Protein AF-A0A165ZGQ9-F1 (afdb_monomer)

Organism: NCBI:txid1314781

InterPro domains:
  IPR034444 NADH-ubiquinone oxidoreductase 17.8kDa subunit [PTHR42100] (17-160)
  IPR060573 NADH-ubiquinone oxidoreductase 17.8kDa, helical domain [PF27975] (82-135)

Mean predicted aligned error: 21.89 Å

Solvent-accessible surface area (backbone atoms only — not comparable to full-atom values): 11695 Å² total; per-residue (Å²): 134,85,82,85,86,80,80,84,88,82,86,85,79,88,88,82,88,78,80,77,77,88,80,79,90,75,88,80,90,74,87,80,86,80,90,74,88,74,83,84,82,87,82,75,98,62,83,82,79,82,72,76,72,71,79,73,80,52,87,81,34,72,66,48,54,51,50,52,52,50,50,55,48,50,51,48,48,66,72,71,54,61,65,73,59,60,69,71,32,64,66,58,45,51,46,46,73,75,70,56,75,57,72,62,59,52,49,53,51,52,51,53,52,51,50,51,52,52,48,53,53,50,54,49,53,55,56,71,72,47,78,78,77,86,79,79,77,82,74,74,79,88,59,87,75,69,69,58,91,84,74,63,63,94,81,72,85,72,84,81,81,80,75,74,86,130

pLDDT: mean 70.26, std 18.14, range [38.09, 98.31]

Structure (mmCIF, N/CA/C/O backbone):
data_AF-A0A165ZGQ9-F1
#
_entry.id   AF-A0A165ZGQ9-F1
#
loop_
_atom_site.group_PDB
_atom_site.id
_atom_site.type_symbol
_atom_site.label_atom_id
_atom_site.label_alt_id
_atom_site.label_comp_id
_atom_site.label_asym_id
_atom_site.label_entity_id
_atom_site.label_seq_id
_atom_site.pdbx_PDB_ins_code
_atom_site.Cartn_x
_atom_site.Cartn_y
_atom_site.Cartn_z
_atom_site.occupancy
_atom_site.B_iso_or_equiv
_atom_site.auth_seq_id
_atom_site.auth_comp_id
_atom_site.auth_asym_id
_atom_site.auth_atom_id
_atom_site.pdbx_PDB_model_num
ATOM 1 N N . MET A 1 1 ? 56.727 -23.236 -51.282 1.00 41.25 1 MET A N 1
ATOM 2 C CA . MET A 1 1 ? 56.489 -24.018 -50.046 1.00 41.25 1 MET A CA 1
ATOM 3 C C . MET A 1 1 ? 55.003 -24.349 -49.975 1.00 41.25 1 MET A C 1
ATOM 5 O O . MET A 1 1 ? 54.210 -23.576 -50.492 1.00 41.25 1 MET A O 1
ATOM 9 N N . SER A 1 2 ? 54.685 -25.547 -49.488 1.00 38.22 2 SER A N 1
ATOM 10 C CA . SER A 1 2 ? 53.570 -26.415 -49.895 1.00 38.22 2 SER A CA 1
ATOM 11 C C . SER A 1 2 ? 52.126 -25.947 -49.671 1.00 38.22 2 SER A C 1
ATOM 13 O O . SER A 1 2 ? 51.816 -25.151 -48.793 1.00 38.22 2 SER A O 1
ATOM 15 N N . LEU A 1 3 ? 51.268 -26.557 -50.493 1.00 39.19 3 LEU A N 1
ATOM 16 C CA . LEU A 1 3 ? 49.810 -26.524 -50.550 1.00 39.19 3 LEU A CA 1
ATOM 17 C C . LEU A 1 3 ? 49.114 -26.982 -49.255 1.00 39.19 3 LEU A C 1
ATOM 19 O O . LEU A 1 3 ? 49.571 -27.893 -48.571 1.00 39.19 3 LEU A O 1
ATOM 23 N N . ALA A 1 4 ? 47.960 -26.354 -49.022 1.00 44.16 4 ALA A N 1
ATOM 24 C CA . ALA A 1 4 ? 46.774 -26.791 -48.286 1.00 44.16 4 ALA A CA 1
ATOM 25 C C . ALA A 1 4 ? 46.771 -28.227 -47.716 1.00 44.16 4 ALA A C 1
ATOM 27 O O . ALA A 1 4 ? 46.760 -29.206 -48.462 1.00 44.16 4 ALA A O 1
ATOM 28 N N . VAL A 1 5 ? 46.606 -28.336 -46.391 1.00 48.28 5 VAL A N 1
ATOM 29 C CA . VAL A 1 5 ? 46.135 -29.564 -45.737 1.00 48.28 5 VAL A CA 1
ATOM 30 C C . VAL A 1 5 ? 44.639 -29.451 -45.439 1.00 48.28 5 VAL A C 1
ATOM 32 O O . VAL A 1 5 ? 44.168 -28.701 -44.590 1.00 48.28 5 VAL A O 1
ATOM 35 N N . LEU A 1 6 ? 43.944 -30.231 -46.252 1.00 40.84 6 LEU A N 1
ATOM 36 C CA . LEU A 1 6 ? 42.583 -30.736 -46.259 1.00 40.84 6 LEU A CA 1
ATOM 37 C C . LEU A 1 6 ? 41.953 -31.050 -44.878 1.00 40.84 6 LEU A C 1
ATOM 39 O O . LEU A 1 6 ? 42.498 -31.791 -44.070 1.00 40.84 6 LEU A O 1
ATOM 43 N N . ALA A 1 7 ? 40.722 -30.557 -44.736 1.00 38.09 7 ALA A N 1
ATOM 44 C CA . ALA A 1 7 ? 39.500 -31.265 -44.339 1.00 38.09 7 ALA A CA 1
ATOM 45 C C . ALA A 1 7 ? 39.329 -31.949 -42.966 1.00 38.09 7 ALA A C 1
ATOM 47 O O . ALA A 1 7 ? 39.957 -32.934 -42.601 1.00 38.09 7 ALA A O 1
ATOM 48 N N . ALA A 1 8 ? 38.226 -31.509 -42.353 1.00 39.00 8 ALA A N 1
ATOM 49 C CA . ALA A 1 8 ? 37.066 -32.314 -41.974 1.00 39.00 8 ALA A CA 1
ATOM 50 C C . ALA A 1 8 ? 37.278 -33.500 -41.023 1.00 39.00 8 ALA A C 1
ATOM 52 O O . ALA A 1 8 ? 37.602 -34.616 -41.420 1.00 39.00 8 ALA A O 1
ATOM 53 N N . ARG A 1 9 ? 36.819 -33.305 -39.784 1.00 43.62 9 ARG A N 1
ATOM 54 C CA . ARG A 1 9 ? 36.250 -34.387 -38.977 1.00 43.62 9 ARG A CA 1
ATOM 55 C C . ARG A 1 9 ? 34.731 -34.243 -38.925 1.00 43.62 9 ARG A C 1
ATOM 57 O O . ARG A 1 9 ? 34.184 -33.419 -38.200 1.00 43.62 9 ARG A O 1
ATOM 64 N N . ARG A 1 10 ? 34.067 -35.054 -39.749 1.00 44.66 10 ARG A N 1
ATOM 65 C CA . ARG A 1 10 ? 32.652 -35.420 -39.632 1.00 44.66 10 ARG A CA 1
ATOM 66 C C . ARG A 1 10 ? 32.487 -36.448 -38.506 1.00 44.66 10 ARG A C 1
ATOM 68 O O . ARG A 1 10 ? 33.283 -37.375 -38.424 1.00 44.66 10 ARG A O 1
ATOM 75 N N . GLY A 1 11 ? 31.377 -36.344 -37.776 1.00 39.62 11 GLY A N 1
ATOM 76 C CA . GLY A 1 11 ? 30.626 -37.508 -37.297 1.00 39.62 11 GLY A CA 1
ATOM 77 C C . GLY A 1 11 ? 30.791 -37.890 -35.826 1.00 39.62 11 GLY A C 1
ATOM 78 O O . GLY A 1 11 ? 31.795 -38.472 -35.445 1.00 39.62 11 GLY A O 1
ATOM 79 N N . ALA A 1 12 ? 29.733 -37.657 -35.046 1.00 44.03 12 ALA A N 1
ATOM 80 C CA . ALA A 1 12 ? 29.033 -38.707 -34.299 1.00 44.03 12 ALA A CA 1
ATOM 81 C C . ALA A 1 12 ? 27.724 -38.121 -33.747 1.00 44.03 12 ALA A C 1
ATOM 83 O O . ALA A 1 12 ? 27.680 -37.503 -32.687 1.00 44.03 12 ALA A O 1
ATOM 84 N N . ALA A 1 13 ? 26.656 -38.276 -34.524 1.00 47.03 13 ALA A N 1
ATOM 85 C CA . ALA A 1 13 ? 25.301 -38.167 -34.019 1.00 47.03 13 ALA A CA 1
ATOM 86 C C . ALA A 1 13 ? 24.933 -39.465 -33.279 1.00 47.03 13 ALA A C 1
ATOM 88 O O . ALA A 1 13 ? 25.445 -40.530 -33.612 1.00 47.03 13 ALA A O 1
ATOM 89 N N . LEU A 1 14 ? 23.954 -39.334 -32.380 1.00 52.38 14 LEU A N 1
ATOM 90 C CA . LEU A 1 14 ? 23.063 -40.385 -31.878 1.00 52.38 14 LEU A CA 1
ATOM 91 C C . LEU A 1 14 ? 23.672 -41.392 -30.892 1.00 52.38 14 LEU A C 1
ATOM 93 O O . LEU A 1 14 ? 24.310 -42.364 -31.270 1.00 52.38 14 LEU A O 1
ATOM 97 N N . ALA A 1 15 ? 23.315 -41.231 -29.616 1.00 47.84 15 ALA A N 1
ATOM 98 C CA . ALA A 1 15 ? 22.306 -42.073 -28.958 1.00 47.84 15 ALA A CA 1
ATOM 99 C C . ALA A 1 15 ? 22.564 -42.139 -27.445 1.00 47.84 15 ALA A C 1
ATOM 101 O O . ALA A 1 15 ? 23.589 -42.646 -27.012 1.00 47.84 15 ALA A O 1
ATOM 102 N N . LEU A 1 16 ? 21.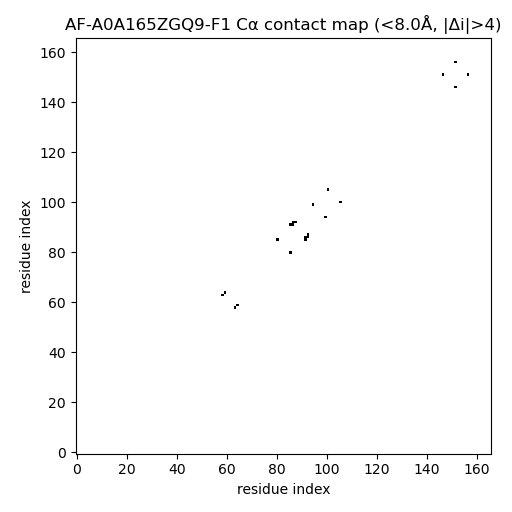601 -41.676 -26.641 1.00 50.53 16 LEU A N 1
ATOM 103 C CA . LEU A 1 16 ? 20.894 -42.527 -25.674 1.00 50.53 16 LEU A CA 1
ATOM 104 C C . LEU A 1 16 ? 19.783 -41.710 -24.997 1.00 50.53 16 LEU A C 1
ATOM 106 O O . LEU A 1 16 ? 19.949 -41.123 -23.931 1.00 50.53 16 LEU A O 1
ATOM 110 N N . SER A 1 17 ? 18.600 -41.711 -25.611 1.00 47.81 17 SER A N 1
ATOM 111 C CA . SER A 1 17 ? 17.363 -41.430 -24.892 1.00 47.81 17 SER A CA 1
ATOM 112 C C . SER A 1 17 ? 17.053 -42.631 -23.995 1.00 47.81 17 SER A C 1
ATOM 114 O O . SER A 1 17 ? 16.416 -43.593 -24.429 1.00 47.81 17 SER A O 1
ATOM 116 N N . ARG A 1 18 ? 17.489 -42.609 -22.733 1.00 48.91 18 ARG A N 1
ATOM 117 C CA . ARG A 1 18 ? 16.887 -43.487 -21.722 1.00 48.91 18 ARG A CA 1
ATOM 118 C C . ARG A 1 18 ? 15.632 -42.811 -21.193 1.00 48.91 18 ARG A C 1
ATOM 120 O O . ARG A 1 18 ? 15.662 -42.016 -20.262 1.00 48.91 18 ARG A O 1
ATOM 127 N N . ARG A 1 19 ? 14.520 -43.143 -21.842 1.00 47.72 19 ARG A N 1
ATOM 128 C CA . ARG A 1 19 ? 13.164 -42.930 -21.344 1.00 47.72 19 ARG A CA 1
ATOM 129 C C . ARG A 1 19 ? 12.999 -43.813 -20.103 1.00 47.72 19 ARG A C 1
ATOM 131 O O . ARG A 1 19 ? 12.779 -45.013 -20.230 1.00 47.72 19 ARG A O 1
ATOM 138 N N . ALA A 1 20 ? 13.191 -43.240 -18.918 1.00 47.31 20 ALA A N 1
ATOM 139 C CA . ALA A 1 20 ? 12.817 -43.901 -17.676 1.00 47.31 20 ALA A CA 1
ATOM 140 C C . ALA A 1 20 ? 11.288 -43.996 -17.628 1.00 47.31 20 ALA A C 1
ATOM 142 O O . ALA A 1 20 ? 10.574 -43.020 -17.868 1.00 47.31 20 ALA A O 1
ATOM 143 N N . ALA A 1 21 ? 10.823 -45.221 -17.418 1.00 50.41 21 ALA A N 1
ATOM 144 C CA . ALA A 1 21 ? 9.432 -45.616 -17.384 1.00 50.41 21 ALA A CA 1
ATOM 145 C C . ALA A 1 21 ? 8.649 -44.843 -16.312 1.00 50.41 21 ALA A C 1
ATOM 147 O O . ALA A 1 21 ? 9.180 -44.484 -15.263 1.00 50.41 21 ALA A O 1
ATOM 148 N N . GLY A 1 22 ? 7.376 -44.587 -16.609 1.00 52.28 22 GLY A N 1
ATOM 149 C CA . GLY A 1 22 ? 6.450 -43.916 -15.713 1.00 52.28 22 GLY A CA 1
ATOM 150 C C . GLY A 1 22 ? 6.305 -44.620 -14.366 1.00 52.28 22 GLY A C 1
ATOM 151 O O . GLY A 1 22 ? 6.107 -45.829 -14.295 1.00 52.28 22 GLY A O 1
ATOM 152 N N . ALA A 1 23 ? 6.312 -43.813 -13.312 1.00 51.22 23 ALA A N 1
ATOM 153 C CA . ALA A 1 23 ? 5.726 -44.148 -12.029 1.00 51.22 23 ALA A CA 1
ATOM 154 C C . ALA A 1 23 ? 4.633 -43.106 -11.761 1.00 51.22 23 ALA A C 1
ATOM 156 O O . ALA A 1 23 ? 4.915 -41.974 -11.376 1.00 51.22 23 ALA A O 1
ATOM 157 N N . SER A 1 24 ? 3.381 -43.471 -12.038 1.00 55.88 24 SER A N 1
ATOM 158 C CA . SER A 1 24 ? 2.231 -42.762 -11.472 1.00 55.88 24 SER A CA 1
ATOM 159 C C . SER A 1 24 ? 2.052 -43.255 -10.038 1.00 55.88 24 SER A C 1
ATOM 161 O O . SER A 1 24 ? 1.813 -44.451 -9.871 1.00 55.88 24 SER A O 1
ATOM 163 N N . PRO A 1 25 ? 2.128 -42.409 -8.998 1.00 58.75 25 PRO A N 1
ATOM 164 C CA . PRO A 1 25 ? 1.617 -42.800 -7.697 1.00 58.75 25 PRO A CA 1
ATOM 165 C C . PRO A 1 25 ? 0.087 -42.730 -7.742 1.00 58.75 25 PRO A C 1
ATOM 167 O O . PRO A 1 25 ? -0.527 -41.675 -7.585 1.00 58.75 25 PRO A O 1
ATOM 170 N N . SER A 1 26 ? -0.529 -43.878 -8.004 1.00 56.53 26 SER A N 1
ATOM 171 C CA . SER A 1 26 ? -1.927 -44.134 -7.686 1.00 56.53 26 SER A CA 1
ATOM 172 C C . SER A 1 26 ? -2.090 -44.375 -6.180 1.00 56.53 26 SER A C 1
ATOM 174 O O . SER A 1 26 ? -1.310 -45.121 -5.597 1.00 56.53 26 SER A O 1
ATOM 176 N N . LEU A 1 27 ? -3.189 -43.842 -5.635 1.00 54.28 27 LEU A N 1
ATOM 177 C CA . LEU A 1 27 ? -3.881 -44.217 -4.391 1.00 54.28 27 LEU A CA 1
ATOM 178 C C . LEU A 1 27 ? -3.337 -43.726 -3.039 1.00 54.28 27 LEU A C 1
ATOM 180 O O . LEU A 1 27 ? -2.326 -44.173 -2.515 1.00 54.28 27 LEU A O 1
ATOM 184 N N . GLY A 1 28 ? -4.176 -42.898 -2.412 1.00 44.38 28 GLY A N 1
ATOM 185 C CA . GLY A 1 28 ? -4.142 -42.564 -0.993 1.00 44.38 28 GLY A CA 1
ATOM 186 C C . GLY A 1 28 ? -5.399 -41.816 -0.542 1.00 44.38 28 GLY A C 1
ATOM 187 O O . GLY A 1 28 ? -5.295 -40.831 0.174 1.00 44.38 28 GLY A O 1
ATOM 188 N N . ARG A 1 29 ? -6.592 -42.235 -0.993 1.00 55.53 29 ARG A N 1
ATOM 189 C CA . ARG A 1 29 ? -7.874 -41.735 -0.469 1.00 55.53 29 ARG A CA 1
ATOM 190 C C . ARG A 1 29 ? -8.081 -42.376 0.906 1.00 55.53 29 ARG A C 1
ATOM 192 O O . ARG A 1 29 ? -8.580 -43.493 0.996 1.00 55.53 29 ARG A O 1
ATOM 199 N N . ARG A 1 30 ? -7.627 -41.713 1.969 1.00 49.50 30 ARG A N 1
ATOM 200 C CA . ARG A 1 30 ? -8.041 -42.028 3.340 1.00 49.50 30 ARG A CA 1
ATOM 201 C C . ARG A 1 30 ? -9.081 -40.996 3.742 1.00 49.50 30 ARG A C 1
ATOM 203 O O . ARG A 1 30 ? -8.747 -39.854 4.029 1.00 49.50 30 ARG A O 1
ATOM 210 N N . PHE A 1 31 ? -10.339 -41.412 3.679 1.00 51.59 31 PHE A N 1
ATOM 211 C CA . PHE A 1 31 ? -11.417 -40.750 4.391 1.00 51.59 31 PHE A CA 1
ATOM 212 C C . PHE A 1 31 ? -11.203 -41.012 5.882 1.00 51.59 31 PHE A C 1
ATOM 214 O O . PHE A 1 31 ? -11.188 -42.167 6.304 1.00 51.59 31 PHE A O 1
ATOM 221 N N . ALA A 1 32 ? -11.013 -39.951 6.654 1.00 43.78 32 ALA A N 1
ATOM 222 C CA . ALA A 1 32 ? -11.336 -39.937 8.069 1.00 43.78 32 ALA A CA 1
ATOM 223 C C . ALA A 1 32 ? -12.394 -38.842 8.217 1.00 43.78 32 ALA A C 1
ATOM 225 O O . ALA A 1 32 ? -12.098 -37.660 8.054 1.00 43.78 32 ALA A O 1
ATOM 226 N N . HIS A 1 33 ? -13.644 -39.273 8.365 1.00 49.22 33 HIS A N 1
ATOM 227 C CA . HIS A 1 33 ? -14.732 -38.430 8.832 1.00 49.22 33 HIS A CA 1
ATOM 228 C C . HIS A 1 33 ? -14.583 -38.338 10.350 1.00 49.22 33 HIS A C 1
ATOM 230 O O 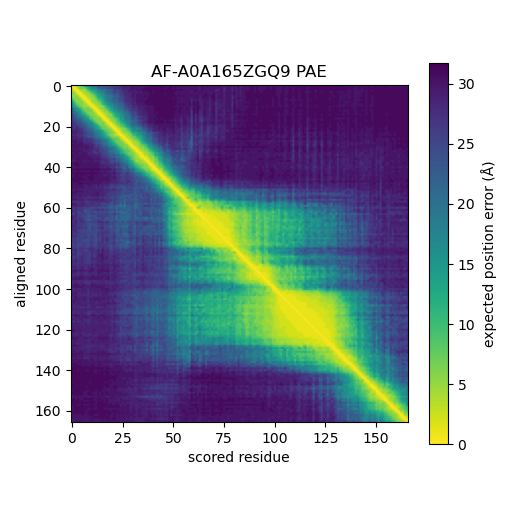. HIS A 1 33 ? -14.549 -39.381 10.996 1.00 49.22 33 HIS A O 1
ATOM 236 N N . ASP A 1 34 ? -14.482 -37.125 10.888 1.00 46.06 34 ASP A N 1
ATOM 237 C CA . ASP A 1 34 ? -14.785 -36.863 12.294 1.00 46.06 34 ASP A CA 1
ATOM 238 C C . ASP A 1 34 ? -16.093 -36.071 12.320 1.00 46.06 34 ASP A C 1
ATOM 240 O O . ASP A 1 34 ? -16.186 -34.946 11.819 1.00 46.06 34 ASP A O 1
ATOM 244 N N . GLU A 1 35 ? -17.131 -36.743 12.811 1.00 49.25 35 GLU A N 1
ATOM 245 C CA . GLU A 1 35 ? -18.446 -36.202 13.121 1.00 49.25 35 GLU A CA 1
ATOM 246 C C . GLU A 1 35 ? -18.330 -35.276 14.332 1.00 49.25 35 GLU A C 1
ATOM 248 O O . GLU A 1 35 ? -18.206 -35.723 15.469 1.00 49.25 35 GLU A O 1
ATOM 253 N N . HIS A 1 36 ? -18.447 -33.972 14.098 1.00 45.69 36 HIS A N 1
ATOM 254 C CA . HIS A 1 36 ? -18.841 -33.035 15.141 1.00 45.69 36 HIS A CA 1
ATOM 255 C C . HIS A 1 36 ? -20.082 -32.277 14.680 1.00 45.69 36 HIS A C 1
ATOM 257 O O . HIS A 1 36 ? -20.018 -31.282 13.960 1.00 45.69 36 HIS A O 1
ATOM 263 N N . HIS A 1 37 ? -21.226 -32.820 15.096 1.00 42.41 37 HIS A N 1
ATOM 264 C CA . HIS A 1 37 ? -22.515 -32.151 15.109 1.00 42.41 37 HIS A CA 1
ATOM 265 C C . HIS A 1 37 ? -22.411 -30.896 15.983 1.00 42.41 37 HIS A C 1
ATOM 267 O O . HIS A 1 37 ? -22.233 -30.995 17.196 1.00 42.41 37 HIS A O 1
ATOM 273 N N . HIS A 1 38 ? -22.518 -29.721 15.368 1.00 54.28 38 HIS A N 1
ATOM 274 C CA . HIS A 1 38 ? -22.931 -28.520 16.077 1.00 54.28 38 HIS A CA 1
ATOM 275 C C . HIS A 1 38 ? -24.407 -28.300 15.779 1.00 54.28 38 HIS A C 1
ATOM 277 O O . HIS A 1 38 ? -24.807 -28.206 14.621 1.00 54.28 38 HIS A O 1
ATOM 283 N N . ASP A 1 39 ? -25.182 -28.294 16.857 1.00 48.88 39 ASP A N 1
ATOM 284 C CA . ASP A 1 39 ? -26.620 -28.096 16.889 1.00 48.88 39 ASP A CA 1
ATOM 285 C C . ASP A 1 39 ? -27.058 -26.841 16.116 1.00 48.88 39 ASP A C 1
ATOM 287 O O . ASP A 1 39 ? -26.530 -25.740 16.292 1.00 48.88 39 ASP A O 1
ATOM 291 N N . ASP A 1 40 ? -28.060 -27.046 15.264 1.00 45.56 40 ASP A N 1
ATOM 292 C CA . ASP A 1 40 ? -28.762 -26.047 14.467 1.00 45.56 40 ASP A CA 1
ATOM 293 C C . ASP A 1 40 ? -29.465 -24.997 15.348 1.00 45.56 40 ASP A C 1
ATOM 295 O O . ASP A 1 40 ? -30.500 -25.257 15.967 1.00 45.56 40 ASP A O 1
ATOM 299 N N . HIS A 1 41 ? -28.986 -23.753 15.311 1.00 55.62 41 HIS A N 1
ATOM 300 C CA . HIS A 1 41 ? -29.808 -22.583 15.628 1.00 55.62 41 HIS A CA 1
ATOM 301 C C . HIS A 1 41 ? -30.402 -22.015 14.333 1.00 55.62 41 HIS A C 1
ATOM 303 O O . HIS A 1 41 ? -29.879 -21.079 13.728 1.00 55.62 41 HIS A O 1
ATOM 309 N N . GLY A 1 42 ? -31.510 -22.620 13.899 1.00 44.56 42 GLY A N 1
ATOM 310 C CA . GLY A 1 42 ? -32.258 -22.229 12.709 1.00 44.56 42 GLY A CA 1
ATOM 311 C C . GLY A 1 42 ? -33.035 -20.920 12.881 1.00 44.56 42 GLY A C 1
ATOM 312 O O . GLY A 1 42 ? -34.147 -20.910 13.408 1.00 44.56 42 GLY A O 1
ATOM 313 N N . HIS A 1 43 ? -32.497 -19.828 12.338 1.00 47.09 43 HIS A N 1
ATOM 314 C CA . HIS A 1 43 ? -33.260 -18.627 11.997 1.00 47.09 43 HIS A CA 1
ATOM 315 C C . HIS A 1 43 ? -32.925 -18.179 10.572 1.00 47.09 43 HIS A C 1
ATOM 317 O O . HIS A 1 43 ? -31.897 -17.555 10.329 1.00 47.09 43 HIS A O 1
ATOM 323 N N . GLY A 1 44 ? -33.829 -18.475 9.635 1.00 40.84 44 GLY A N 1
ATOM 324 C CA . GLY A 1 44 ? -33.796 -17.927 8.281 1.00 40.84 44 GLY A CA 1
ATOM 325 C C . GLY A 1 44 ? -34.278 -18.919 7.231 1.00 40.84 44 GLY A C 1
ATOM 326 O O . GLY A 1 44 ? -33.481 -19.647 6.653 1.00 40.84 44 GLY A O 1
ATOM 327 N N . HIS A 1 45 ? -35.583 -18.920 6.945 1.00 47.19 45 HIS A N 1
ATOM 328 C CA . HIS A 1 45 ? -36.123 -19.526 5.729 1.00 47.19 45 HIS A CA 1
ATOM 329 C C . HIS A 1 45 ? -35.669 -18.709 4.506 1.00 47.19 45 HIS A C 1
ATO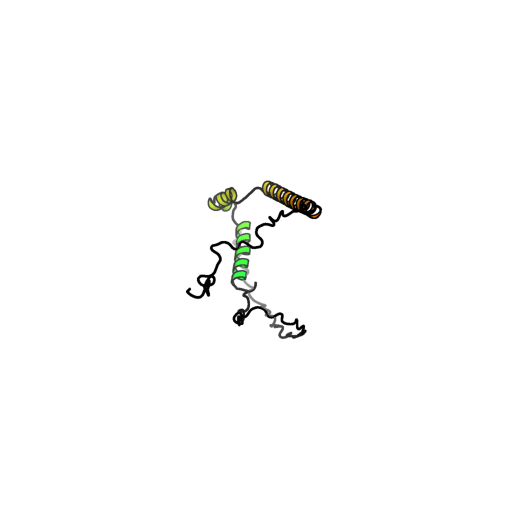M 331 O O . HIS A 1 45 ? -36.373 -17.812 4.048 1.00 47.19 45 HIS A O 1
ATOM 337 N N . GLY A 1 46 ? -34.476 -19.011 4.001 1.00 53.97 46 GLY A N 1
ATOM 338 C CA . GLY A 1 46 ? -34.059 -18.738 2.627 1.00 53.97 46 GLY A CA 1
ATOM 339 C C . GLY A 1 46 ? -34.054 -20.047 1.830 1.00 53.97 46 GLY A C 1
ATOM 340 O O . GLY A 1 46 ? -33.937 -21.115 2.435 1.00 53.97 46 GLY A O 1
ATOM 341 N N . PRO A 1 47 ? -34.224 -20.014 0.497 1.00 51.00 47 PRO A N 1
ATOM 342 C CA . PRO A 1 47 ? -34.129 -21.216 -0.322 1.00 51.00 47 PRO A CA 1
ATOM 343 C C . PRO A 1 47 ? -32.774 -21.889 -0.081 1.00 51.00 47 PRO A C 1
ATOM 345 O O . PRO A 1 47 ? -31.735 -21.236 -0.120 1.00 51.00 47 PRO A O 1
ATOM 348 N N . VAL A 1 48 ? -32.816 -23.189 0.215 1.00 55.50 48 VAL A N 1
ATOM 349 C CA . VAL A 1 48 ? -31.647 -24.051 0.405 1.00 55.50 48 VAL A CA 1
ATOM 350 C C . VAL A 1 48 ? -30.770 -23.935 -0.838 1.00 55.50 48 VAL A C 1
ATOM 352 O O . VAL A 1 48 ? -31.152 -24.378 -1.920 1.00 55.50 48 VAL A O 1
ATOM 355 N N . ASP A 1 49 ? -29.622 -23.286 -0.685 1.00 56.38 49 ASP A N 1
ATOM 356 C CA . ASP A 1 49 ? -28.698 -23.002 -1.771 1.00 56.38 49 ASP A CA 1
ATOM 357 C C . ASP A 1 49 ? -27.974 -24.306 -2.151 1.00 56.38 49 ASP A C 1
ATOM 359 O O . ASP A 1 49 ? -26.965 -24.687 -1.560 1.00 56.38 49 ASP A O 1
ATOM 363 N N . THR A 1 50 ? -28.511 -25.047 -3.124 1.00 62.09 50 THR A N 1
ATOM 364 C CA . THR A 1 50 ? -27.909 -26.271 -3.691 1.00 62.09 50 THR A CA 1
ATOM 365 C C . THR A 1 50 ? -26.741 -25.951 -4.631 1.00 62.09 50 THR A C 1
ATOM 367 O O . THR A 1 50 ? -26.575 -26.583 -5.678 1.00 62.09 50 THR A O 1
ATOM 370 N N . ASN A 1 51 ? -25.943 -24.938 -4.298 1.00 65.31 51 ASN A N 1
ATOM 371 C CA . ASN A 1 51 ? -24.789 -24.528 -5.081 1.00 65.31 51 ASN A CA 1
ATOM 372 C C . ASN A 1 51 ? -23.650 -25.523 -4.847 1.00 65.31 51 ASN A C 1
ATOM 374 O O . ASN A 1 51 ? -22.784 -25.343 -3.994 1.00 65.31 51 ASN A O 1
ATOM 378 N N . VAL A 1 52 ? -23.645 -26.599 -5.638 1.00 67.38 52 VAL A N 1
ATOM 379 C CA . VAL A 1 52 ? -22.433 -27.383 -5.880 1.00 67.38 52 VAL A CA 1
ATOM 380 C C . VAL A 1 52 ? -21.443 -26.438 -6.553 1.00 67.38 52 VAL A C 1
ATOM 382 O O . VAL A 1 52 ? -21.547 -26.172 -7.751 1.00 67.38 52 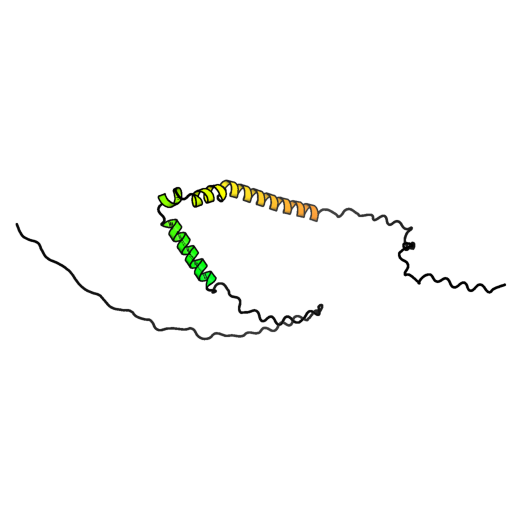VAL A O 1
ATOM 385 N N . TYR A 1 53 ? -20.514 -25.885 -5.773 1.00 67.44 53 TYR A N 1
ATOM 386 C CA . TYR A 1 53 ? -19.473 -25.027 -6.318 1.00 67.44 53 TYR A CA 1
ATOM 387 C C . TYR A 1 53 ? -18.698 -25.817 -7.379 1.00 67.44 53 TYR A C 1
ATOM 389 O O . TYR A 1 53 ? -18.229 -26.928 -7.095 1.00 67.44 53 TYR A O 1
ATOM 397 N N . PRO A 1 54 ? -18.568 -25.295 -8.614 1.00 71.75 54 PRO A N 1
ATOM 398 C CA . PRO A 1 54 ? -17.677 -25.906 -9.585 1.00 71.75 54 PRO A CA 1
ATOM 399 C C . PRO A 1 54 ? -16.282 -25.985 -8.954 1.00 71.75 54 PRO A C 1
ATOM 401 O O . PRO A 1 54 ? -15.914 -25.065 -8.219 1.00 71.75 54 PRO A O 1
ATOM 404 N N . PRO A 1 55 ? -15.512 -27.064 -9.199 1.00 73.31 55 PRO A N 1
ATOM 405 C CA . PRO A 1 55 ? -14.204 -27.237 -8.583 1.00 73.31 55 PRO A CA 1
ATOM 406 C C . PRO A 1 55 ? -13.397 -25.975 -8.845 1.00 73.31 55 PRO A C 1
ATOM 408 O O . PRO A 1 55 ? -13.170 -25.617 -10.005 1.00 73.31 55 PRO A O 1
ATOM 411 N N . GLU A 1 56 ? -13.053 -25.268 -7.770 1.00 72.38 56 GLU A N 1
ATOM 412 C CA . GLU A 1 56 ? -12.436 -23.960 -7.892 1.00 72.38 56 GLU A CA 1
ATOM 413 C C . GLU A 1 56 ? -11.216 -24.083 -8.798 1.00 72.38 56 GLU A C 1
ATOM 415 O O . GLU A 1 56 ? -10.362 -24.962 -8.625 1.00 72.38 56 GLU A O 1
ATOM 420 N N . GLN A 1 57 ? -11.159 -23.229 -9.819 1.00 68.69 57 GLN A N 1
ATOM 421 C CA . GLN A 1 57 ? -10.007 -23.127 -10.701 1.00 68.69 57 GLN A CA 1
ATOM 422 C C . GLN A 1 57 ? -8.858 -22.527 -9.886 1.00 68.69 57 GLN A C 1
ATOM 424 O O . GLN A 1 57 ? -8.591 -21.331 -9.939 1.00 68.69 57 GLN A O 1
ATOM 429 N N . GLY A 1 58 ? -8.209 -23.361 -9.075 1.00 76.44 58 GLY A N 1
ATOM 430 C CA . GLY A 1 58 ? -7.109 -22.950 -8.220 1.00 76.44 58 GLY A CA 1
ATOM 431 C C . GLY A 1 58 ? -5.877 -22.546 -9.031 1.00 76.44 58 GLY A C 1
ATOM 432 O O . GLY A 1 58 ? -5.884 -22.451 -10.259 1.00 76.44 58 GLY A O 1
ATOM 433 N N . PHE A 1 59 ? -4.745 -22.404 -8.349 1.00 77.44 59 PHE A N 1
ATOM 434 C CA . PHE A 1 59 ? -3.465 -21.976 -8.932 1.00 77.44 59 PHE A CA 1
ATOM 435 C C . PHE A 1 59 ? -2.893 -22.879 -10.049 1.00 77.44 59 PHE A C 1
ATOM 437 O O . PHE A 1 59 ? -1.839 -22.587 -10.608 1.00 77.44 59 PHE A O 1
ATOM 444 N N . ARG A 1 60 ? -3.578 -23.975 -10.402 1.00 79.75 60 ARG A N 1
ATOM 445 C CA . ARG A 1 60 ? -3.259 -24.857 -11.538 1.00 79.75 60 ARG A CA 1
ATOM 446 C C . ARG A 1 60 ? -4.043 -24.545 -12.815 1.00 79.75 60 ARG A C 1
ATOM 448 O O . ARG A 1 60 ? -3.857 -25.235 -13.817 1.00 79.75 60 ARG A O 1
ATOM 455 N N . ALA A 1 61 ? -4.906 -23.533 -12.806 1.00 84.50 61 ALA A N 1
ATOM 456 C CA . ALA A 1 61 ? -5.610 -23.103 -14.004 1.00 84.50 61 ALA A CA 1
ATOM 457 C C . ALA A 1 61 ? -4.623 -22.628 -15.099 1.00 84.50 61 ALA A C 1
ATOM 459 O O . ALA A 1 61 ? -3.571 -22.060 -14.781 1.00 84.50 61 ALA A O 1
ATOM 460 N N . PRO A 1 62 ? -4.947 -22.797 -16.397 1.00 84.38 62 PRO A N 1
ATOM 461 C CA . PRO A 1 62 ? -4.080 -22.372 -17.501 1.00 84.38 62 PRO A CA 1
ATOM 462 C C . PRO A 1 62 ? -3.713 -20.883 -17.468 1.00 84.38 62 PRO A C 1
ATOM 464 O O . PRO A 1 62 ? -2.639 -20.511 -17.942 1.00 84.38 62 PRO A O 1
ATOM 467 N N . ILE A 1 63 ? -4.569 -20.043 -16.873 1.00 90.19 63 ILE A N 1
ATOM 468 C CA . ILE A 1 63 ? -4.304 -18.613 -16.696 1.00 90.19 63 ILE A CA 1
ATOM 469 C C . ILE A 1 63 ? -3.050 -18.372 -15.849 1.00 90.19 63 ILE A C 1
ATOM 471 O O . ILE A 1 63 ? -2.194 -17.588 -16.247 1.00 90.19 63 ILE A O 1
ATOM 475 N N . TRP A 1 64 ? -2.860 -19.120 -14.759 1.00 90.50 64 TRP A N 1
ATOM 476 C CA . TRP A 1 64 ? -1.692 -18.978 -13.887 1.00 90.50 64 TRP A CA 1
ATOM 477 C C . TRP A 1 64 ? -0.411 -19.477 -14.547 1.00 90.50 64 TRP A C 1
ATOM 479 O O . TRP A 1 64 ? 0.645 -18.873 -14.370 1.00 90.50 64 TRP A O 1
ATOM 489 N N . ARG A 1 65 ? -0.501 -20.517 -15.387 1.00 89.81 65 ARG A N 1
ATOM 490 C CA . ARG A 1 65 ? 0.631 -20.958 -16.215 1.00 89.81 65 ARG A CA 1
ATOM 491 C C . ARG A 1 65 ? 1.066 -19.854 -17.177 1.00 89.81 65 ARG A C 1
ATOM 493 O O . ARG A 1 65 ? 2.257 -19.577 -17.280 1.00 89.81 65 ARG A O 1
ATOM 500 N N . ASN A 1 66 ? 0.115 -19.221 -17.860 1.00 93.19 66 ASN A N 1
ATOM 501 C CA . ASN A 1 66 ? 0.419 -18.147 -18.800 1.00 93.19 66 ASN A CA 1
ATOM 502 C C . ASN A 1 66 ? 0.969 -16.909 -18.074 1.00 93.19 66 ASN A C 1
ATOM 504 O O . ASN A 1 66 ? 1.948 -16.336 -18.537 1.00 93.19 66 ASN A O 1
ATOM 508 N N . VAL A 1 67 ? 0.413 -16.545 -16.913 1.00 94.19 67 VAL A N 1
ATOM 509 C CA . VAL A 1 67 ? 0.926 -15.448 -16.071 1.00 94.19 67 VAL A CA 1
ATOM 510 C C . VAL A 1 67 ? 2.360 -15.720 -15.614 1.00 94.19 67 VAL A C 1
ATOM 512 O O . VAL A 1 67 ? 3.193 -14.821 -15.679 1.00 94.19 67 VAL A O 1
ATOM 515 N N . LEU A 1 68 ? 2.680 -16.954 -15.211 1.00 93.56 68 LEU A N 1
ATOM 516 C CA . LEU A 1 68 ? 4.035 -17.334 -14.802 1.00 93.56 68 LEU A CA 1
ATOM 517 C C . LEU A 1 68 ? 5.016 -17.295 -15.982 1.00 93.56 68 LEU A C 1
ATOM 519 O O . LEU A 1 68 ? 6.118 -16.771 -15.854 1.00 93.56 68 LEU A O 1
ATOM 523 N N . ILE A 1 69 ? 4.619 -17.796 -17.154 1.00 94.50 69 ILE A N 1
ATOM 524 C CA . ILE A 1 69 ? 5.458 -17.720 -18.359 1.00 94.50 69 ILE A CA 1
ATOM 525 C C . ILE A 1 69 ? 5.696 -16.258 -18.753 1.00 94.50 69 ILE A C 1
ATOM 527 O O . ILE A 1 69 ? 6.833 -15.879 -19.023 1.00 94.50 69 ILE A O 1
ATOM 531 N N . LEU A 1 70 ? 4.649 -15.429 -18.753 1.00 95.31 70 LEU A N 1
ATOM 532 C CA . LEU A 1 70 ? 4.755 -14.011 -19.093 1.00 95.31 70 LEU A CA 1
ATOM 533 C C . LEU A 1 70 ? 5.588 -13.231 -18.074 1.00 95.31 70 LEU A C 1
ATOM 535 O O . LEU A 1 70 ? 6.337 -12.346 -18.478 1.00 95.31 70 LEU A O 1
ATOM 539 N N . SER A 1 71 ? 5.514 -13.558 -16.782 1.00 92.06 71 SER A N 1
ATOM 540 C CA . SER A 1 71 ? 6.331 -12.892 -15.765 1.00 92.06 71 SER A CA 1
ATOM 541 C C . SER A 1 71 ? 7.813 -13.235 -15.922 1.00 92.06 71 SER A C 1
ATOM 543 O O . SER A 1 71 ? 8.651 -12.333 -15.937 1.00 92.06 71 SER A O 1
ATOM 545 N N . VAL A 1 72 ? 8.144 -14.513 -16.135 1.00 94.75 72 VAL A N 1
ATOM 546 C CA . VAL A 1 72 ? 9.524 -14.952 -16.396 1.00 94.75 72 VAL A CA 1
ATOM 547 C C . VAL A 1 72 ? 10.049 -14.340 -17.694 1.00 94.75 72 VAL A C 1
ATOM 549 O O . VAL A 1 72 ? 11.168 -13.825 -17.721 1.00 94.75 72 VAL A O 1
ATOM 552 N N . LEU A 1 73 ? 9.235 -14.334 -18.751 1.00 94.81 73 LEU A N 1
ATOM 553 C CA . LEU A 1 73 ? 9.592 -13.716 -20.024 1.00 94.81 73 LEU A CA 1
ATOM 554 C C . LEU A 1 73 ? 9.804 -12.205 -19.872 1.00 94.81 73 LEU A C 1
ATOM 556 O O . LEU A 1 73 ? 10.788 -11.681 -20.379 1.00 94.81 73 LEU A O 1
ATOM 560 N N . GLY A 1 74 ? 8.941 -11.513 -19.127 1.00 89.00 74 GLY A N 1
ATOM 561 C CA . GLY A 1 74 ? 9.083 -10.087 -18.836 1.00 89.00 74 GLY A CA 1
ATOM 562 C C . GLY A 1 74 ? 10.379 -9.763 -18.090 1.00 89.00 74 GLY A C 1
ATOM 563 O O . GLY A 1 74 ? 11.056 -8.794 -18.429 1.00 89.00 74 GLY A O 1
ATOM 564 N N . ILE A 1 75 ? 10.781 -10.602 -17.129 1.00 87.56 75 ILE A N 1
ATOM 565 C CA . ILE A 1 75 ? 12.059 -10.454 -16.414 1.00 87.56 75 ILE A CA 1
ATOM 566 C C . ILE A 1 75 ? 13.247 -10.708 -17.348 1.00 87.56 75 ILE A C 1
ATOM 568 O O . ILE A 1 75 ? 14.234 -9.973 -17.292 1.00 87.56 75 ILE A O 1
ATOM 572 N N . ALA A 1 76 ? 13.165 -11.722 -18.212 1.00 88.62 76 ALA A N 1
ATOM 573 C CA . ALA A 1 76 ? 14.207 -11.998 -19.197 1.00 88.62 76 ALA A CA 1
ATOM 574 C C . ALA A 1 76 ? 14.355 -10.826 -20.179 1.00 88.62 76 ALA A C 1
ATOM 576 O O . ALA A 1 76 ? 15.460 -10.331 -20.379 1.00 88.62 76 ALA A O 1
ATOM 577 N N . ILE A 1 77 ? 13.244 -10.307 -20.704 1.00 86.50 77 ILE A N 1
ATOM 578 C CA . ILE A 1 77 ? 13.218 -9.107 -21.547 1.00 86.50 77 ILE A CA 1
ATOM 579 C C . ILE A 1 77 ? 13.845 -7.932 -20.795 1.00 86.50 77 ILE A C 1
ATOM 581 O O . ILE A 1 77 ? 14.737 -7.282 -21.321 1.00 86.50 77 ILE A O 1
ATOM 585 N N . ALA A 1 78 ? 13.469 -7.692 -19.539 1.00 81.25 78 ALA A N 1
ATOM 586 C CA . ALA A 1 78 ? 14.070 -6.622 -18.755 1.00 81.25 78 ALA A CA 1
ATOM 587 C C . ALA A 1 78 ? 15.587 -6.809 -18.564 1.00 81.25 78 ALA A C 1
ATOM 589 O O . ALA A 1 78 ? 16.326 -5.834 -18.610 1.00 81.25 78 ALA A O 1
ATOM 590 N N . LYS A 1 79 ? 16.090 -8.022 -18.338 1.00 84.31 79 LYS A N 1
ATOM 591 C CA . LYS A 1 79 ? 17.532 -8.230 -18.124 1.00 84.31 79 LYS A CA 1
ATOM 592 C C . LYS A 1 79 ? 18.369 -8.189 -19.400 1.00 84.31 79 LYS A C 1
ATOM 594 O O . LYS A 1 79 ? 19.528 -7.802 -19.316 1.00 84.31 79 LYS A O 1
ATOM 599 N N . TYR A 1 80 ? 17.812 -8.612 -20.531 1.00 85.31 80 TYR A N 1
ATOM 600 C CA . TYR A 1 80 ? 18.565 -8.828 -21.770 1.00 85.31 80 TYR A CA 1
ATOM 601 C C . TYR A 1 80 ? 18.263 -7.811 -22.876 1.00 85.31 80 TYR A C 1
ATOM 603 O O . TYR A 1 80 ? 18.835 -7.918 -23.959 1.00 85.31 80 TYR A O 1
ATOM 611 N N . LEU A 1 81 ? 17.385 -6.832 -22.639 1.00 79.38 81 LEU A N 1
ATOM 612 C CA . LEU A 1 81 ? 17.199 -5.739 -23.587 1.00 79.38 81 LEU A CA 1
ATOM 613 C C . LEU A 1 81 ? 18.398 -4.778 -23.570 1.00 79.38 81 LEU A C 1
ATOM 615 O O . LEU A 1 81 ? 18.816 -4.385 -22.481 1.00 79.38 81 LEU A O 1
ATOM 619 N N . PRO A 1 82 ? 18.892 -4.354 -24.749 1.00 77.31 82 PRO A N 1
ATOM 620 C CA . PRO A 1 82 ? 19.899 -3.302 -24.862 1.00 77.31 82 PRO A CA 1
ATOM 621 C C . PRO A 1 82 ? 19.434 -2.005 -24.182 1.00 77.31 82 PRO A C 1
ATOM 623 O O . PRO A 1 82 ? 18.264 -1.614 -24.306 1.00 77.31 82 PRO A O 1
ATOM 626 N N . ASP A 1 83 ? 20.333 -1.339 -23.455 1.00 71.62 83 ASP A N 1
ATOM 627 C CA . ASP A 1 83 ? 20.022 -0.123 -22.687 1.00 71.62 83 ASP A CA 1
ATOM 628 C C . ASP A 1 83 ? 19.548 1.031 -23.591 1.00 71.62 83 ASP A C 1
ATOM 630 O O . ASP A 1 83 ? 18.661 1.808 -23.229 1.00 71.62 83 ASP A O 1
ATOM 634 N N . ASP A 1 84 ? 20.018 1.041 -24.833 1.00 75.75 84 ASP A N 1
ATOM 635 C CA . ASP A 1 84 ? 19.613 1.918 -25.927 1.00 75.75 84 ASP A CA 1
ATOM 636 C C . ASP A 1 84 ? 18.112 1.834 -26.259 1.00 75.75 84 ASP A C 1
ATOM 638 O O . ASP A 1 84 ? 17.507 2.846 -26.624 1.00 75.75 84 ASP A O 1
ATOM 642 N N . TRP A 1 85 ? 17.456 0.686 -26.059 1.00 71.44 85 TRP A N 1
ATOM 643 C CA . TRP A 1 85 ? 15.996 0.590 -26.190 1.00 71.44 85 TRP A CA 1
ATOM 644 C C . TRP A 1 85 ? 15.265 1.075 -24.929 1.00 71.44 85 TRP A 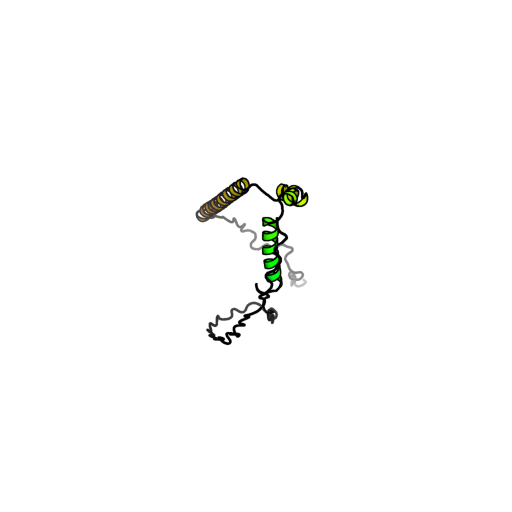C 1
ATOM 646 O O . TRP A 1 85 ? 14.179 1.650 -25.012 1.00 71.44 85 TRP A O 1
ATOM 656 N N . ARG A 1 86 ? 15.852 0.877 -23.744 1.00 66.12 86 ARG A N 1
ATOM 657 C CA . ARG A 1 86 ? 15.271 1.284 -22.452 1.00 66.12 86 ARG A CA 1
ATOM 658 C C . ARG A 1 86 ? 15.224 2.793 -22.252 1.00 66.12 86 ARG A C 1
ATOM 660 O O . ARG A 1 86 ? 14.300 3.284 -21.600 1.00 66.12 86 ARG A O 1
ATOM 667 N N . GLU A 1 87 ? 16.229 3.502 -22.748 1.00 70.38 87 GLU A N 1
ATOM 668 C CA . GLU A 1 87 ? 16.386 4.945 -22.548 1.00 70.38 87 GLU A CA 1
ATOM 669 C C . GLU A 1 87 ? 15.636 5.766 -23.602 1.00 70.38 87 GLU A C 1
ATOM 671 O O . GLU A 1 87 ? 15.039 6.795 -23.277 1.00 70.38 87 GLU A O 1
ATOM 676 N N . ASN A 1 88 ? 15.582 5.275 -24.844 1.00 73.12 88 ASN A N 1
ATOM 677 C CA . ASN A 1 88 ? 14.953 5.988 -25.959 1.00 73.12 88 ASN A CA 1
ATOM 678 C C . ASN A 1 88 ? 13.442 5.730 -26.094 1.00 73.12 88 ASN A C 1
ATOM 680 O O . ASN A 1 88 ? 12.761 6.418 -26.856 1.00 73.12 88 ASN A O 1
ATOM 684 N N . ASN A 1 89 ? 12.882 4.764 -25.357 1.00 77.81 89 ASN A N 1
ATOM 685 C CA . ASN A 1 89 ? 11.452 4.477 -25.416 1.00 77.81 89 ASN A CA 1
ATOM 686 C C . ASN A 1 89 ? 10.643 5.482 -24.578 1.00 77.81 89 ASN A C 1
ATOM 688 O O . ASN A 1 89 ? 10.679 5.478 -23.343 1.00 77.81 89 ASN A O 1
ATOM 692 N N . PHE A 1 90 ? 9.866 6.320 -25.270 1.00 77.56 90 PHE A N 1
ATOM 693 C CA . PHE A 1 90 ? 9.015 7.350 -24.671 1.00 77.56 90 PHE A CA 1
ATOM 694 C C . PHE A 1 90 ? 8.104 6.805 -23.560 1.00 77.56 90 PHE A C 1
ATOM 696 O O . PHE A 1 90 ? 7.996 7.427 -22.503 1.00 77.56 90 PHE A O 1
ATOM 703 N N . PHE A 1 91 ? 7.501 5.627 -23.754 1.00 76.38 91 PHE A N 1
ATOM 704 C CA . PHE A 1 91 ? 6.559 5.048 -22.791 1.00 76.38 91 PHE A CA 1
ATOM 705 C C . PHE A 1 91 ? 7.235 4.643 -21.484 1.00 76.38 91 PHE A C 1
ATOM 707 O O . PHE A 1 91 ? 6.705 4.918 -20.412 1.00 76.38 91 PHE A O 1
ATOM 714 N N . LEU A 1 92 ? 8.419 4.030 -21.551 1.00 75.81 92 LEU A N 1
ATOM 715 C CA . LEU A 1 92 ? 9.158 3.618 -20.354 1.00 75.81 92 LEU A CA 1
ATOM 716 C C . LEU A 1 92 ? 9.683 4.818 -19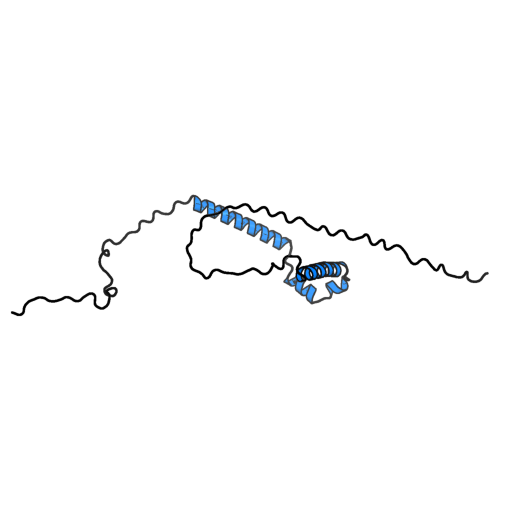.573 1.00 75.81 92 LEU A C 1
ATOM 718 O O . LEU A 1 92 ? 9.710 4.790 -18.343 1.00 75.81 92 LEU A O 1
ATOM 722 N N . ARG A 1 93 ? 10.074 5.881 -20.278 1.00 75.44 93 ARG A N 1
ATOM 723 C CA . ARG A 1 93 ? 10.500 7.133 -19.656 1.00 75.44 93 ARG A CA 1
ATOM 724 C C . ARG A 1 93 ? 9.327 7.840 -18.976 1.00 75.44 93 ARG A C 1
ATOM 726 O O . ARG A 1 93 ? 9.437 8.195 -17.807 1.00 75.44 93 ARG A O 1
ATOM 733 N N . ALA A 1 94 ? 8.195 7.982 -19.667 1.00 77.69 94 ALA A N 1
ATOM 734 C CA . ALA A 1 94 ? 6.972 8.555 -19.102 1.00 77.69 94 ALA A CA 1
ATOM 735 C C . ALA A 1 94 ? 6.476 7.741 -17.895 1.00 77.69 94 ALA A C 1
ATOM 737 O O . ALA A 1 94 ? 6.191 8.308 -16.844 1.00 77.69 94 ALA A O 1
ATOM 738 N N . TRP A 1 95 ? 6.464 6.409 -18.001 1.00 74.50 95 TRP A N 1
ATOM 739 C CA . TRP A 1 95 ? 6.137 5.519 -16.886 1.00 74.50 95 TRP A CA 1
ATOM 740 C C . TRP A 1 95 ? 7.066 5.735 -15.691 1.00 74.50 95 TRP A C 1
ATOM 742 O O . TRP A 1 95 ? 6.605 5.780 -14.556 1.00 74.50 95 TRP A O 1
ATOM 752 N N . ARG A 1 96 ? 8.376 5.885 -15.913 1.00 73.06 96 ARG A N 1
ATOM 753 C CA . ARG A 1 96 ? 9.344 6.102 -14.829 1.00 73.06 96 ARG A CA 1
ATOM 754 C C . ARG A 1 96 ? 9.156 7.466 -14.164 1.00 73.06 96 ARG A C 1
ATOM 756 O O . ARG A 1 96 ? 9.169 7.536 -12.945 1.00 73.06 96 ARG A O 1
ATOM 763 N N . HIS A 1 97 ? 8.921 8.519 -14.944 1.00 73.06 97 HIS A N 1
ATOM 764 C CA . HIS A 1 97 ? 8.684 9.859 -14.398 1.00 73.06 97 HIS A CA 1
ATOM 765 C C . HIS A 1 97 ? 7.344 9.996 -13.669 1.00 73.06 97 HIS A C 1
ATOM 767 O O . HIS A 1 97 ? 7.255 10.775 -12.727 1.00 73.06 97 HIS A O 1
ATOM 773 N N . HIS A 1 98 ? 6.307 9.266 -14.085 1.00 73.88 98 HIS A N 1
ATOM 774 C CA . HIS A 1 98 ? 4.976 9.377 -13.477 1.00 73.88 98 HIS A CA 1
ATOM 775 C C . HIS A 1 98 ? 4.678 8.301 -12.427 1.00 73.88 98 HIS A C 1
ATOM 777 O O . HIS A 1 98 ? 3.893 8.541 -11.515 1.00 73.88 98 HIS A O 1
ATOM 783 N N . GLY A 1 99 ? 5.268 7.114 -12.555 1.00 67.62 99 GLY A N 1
ATOM 784 C CA . GLY A 1 99 ? 4.947 5.944 -11.737 1.00 67.62 99 GLY A CA 1
ATOM 785 C C . GLY A 1 99 ? 5.998 5.586 -10.689 1.00 67.62 99 GLY A C 1
ATOM 786 O O . GLY A 1 99 ? 5.699 4.802 -9.789 1.00 67.62 99 GLY A O 1
ATOM 787 N N . TYR A 1 100 ? 7.215 6.130 -10.776 1.00 70.12 100 TYR A N 1
ATOM 788 C CA . TYR A 1 100 ? 8.267 5.857 -9.801 1.00 70.12 100 TYR A CA 1
ATOM 789 C C . TYR A 1 100 ? 8.327 6.995 -8.784 1.00 70.12 100 TYR A C 1
ATOM 791 O O . TYR A 1 100 ? 8.745 8.105 -9.090 1.00 70.12 100 TYR A O 1
ATOM 799 N N . VAL A 1 101 ? 7.869 6.718 -7.565 1.00 75.19 101 VAL A N 1
ATOM 800 C CA . VAL A 1 101 ? 8.123 7.589 -6.415 1.00 75.19 101 VAL A CA 1
ATOM 801 C C . VAL A 1 101 ? 9.458 7.169 -5.814 1.00 75.19 101 VAL A C 1
ATOM 803 O O . VAL A 1 101 ? 9.710 5.969 -5.665 1.00 75.19 101 VAL A O 1
ATOM 806 N N . ASP A 1 102 ? 10.302 8.143 -5.478 1.00 82.00 102 ASP A N 1
ATOM 807 C CA . ASP A 1 102 ? 11.628 7.885 -4.927 1.00 82.00 102 ASP A CA 1
ATOM 808 C C . ASP A 1 102 ? 11.568 6.974 -3.688 1.00 82.00 102 ASP A C 1
ATOM 810 O O . ASP A 1 102 ? 10.657 7.090 -2.857 1.00 82.00 102 ASP A O 1
ATOM 814 N N . PRO A 1 103 ? 12.532 6.047 -3.534 1.00 86.12 103 PRO A N 1
ATOM 815 C CA . PRO A 1 103 ? 12.536 5.094 -2.425 1.00 86.12 103 PRO A CA 1
ATOM 816 C C . PRO A 1 103 ? 12.622 5.783 -1.056 1.00 86.12 103 PRO A C 1
ATOM 818 O O . PRO A 1 103 ? 12.144 5.236 -0.062 1.00 86.12 103 PRO A O 1
ATOM 821 N N . GLU A 1 104 ? 13.201 6.982 -0.995 1.00 90.88 104 GLU A N 1
ATOM 822 C CA . GLU A 1 104 ? 13.260 7.810 0.214 1.00 90.88 104 GLU A CA 1
ATOM 823 C C . GLU A 1 104 ? 11.872 8.323 0.606 1.00 90.88 104 GLU A C 1
ATOM 825 O O . GLU A 1 104 ? 11.440 8.113 1.737 1.00 90.88 104 GLU A O 1
ATOM 830 N N . VAL A 1 105 ? 11.108 8.846 -0.356 1.00 90.38 105 VAL A N 1
ATOM 831 C CA . VAL A 1 105 ? 9.724 9.294 -0.138 1.00 90.38 105 VAL A CA 1
ATOM 832 C C . VAL A 1 105 ? 8.833 8.133 0.317 1.00 90.38 105 VAL A C 1
ATOM 834 O O . VAL A 1 105 ? 7.967 8.305 1.176 1.00 90.38 105 VAL A O 1
ATOM 837 N N . TRP A 1 106 ? 9.043 6.921 -0.209 1.00 88.94 106 TRP A N 1
ATOM 838 C CA . TRP A 1 106 ? 8.336 5.731 0.278 1.00 88.94 106 TRP A CA 1
ATOM 839 C C . TRP A 1 106 ? 8.686 5.378 1.723 1.00 88.94 106 TRP A C 1
ATOM 841 O O . TRP A 1 106 ? 7.789 5.034 2.495 1.00 88.94 106 TRP A O 1
ATOM 851 N N . LYS A 1 107 ? 9.962 5.478 2.109 1.00 95.50 107 LYS A N 1
ATOM 852 C CA . LYS A 1 107 ? 10.375 5.272 3.503 1.00 95.50 107 LYS A CA 1
ATOM 853 C C . LYS A 1 107 ? 9.725 6.298 4.423 1.00 95.50 107 LYS A C 1
ATOM 855 O O . LYS A 1 107 ? 9.152 5.902 5.433 1.00 95.50 107 LYS A O 1
ATOM 860 N N . GLU A 1 108 ? 9.746 7.574 4.053 1.00 95.38 108 GLU A N 1
ATOM 861 C CA . GLU A 1 108 ? 9.108 8.646 4.827 1.00 95.38 108 GLU A CA 1
ATOM 862 C C . GLU A 1 108 ? 7.603 8.414 4.996 1.00 95.38 108 GLU A C 1
ATOM 864 O O . GLU A 1 108 ? 7.075 8.513 6.105 1.00 95.38 108 GLU A O 1
ATOM 869 N N . ARG A 1 109 ? 6.901 8.028 3.922 1.00 95.56 109 ARG A N 1
ATOM 870 C CA . ARG A 1 109 ? 5.473 7.674 3.993 1.00 95.56 109 ARG A CA 1
ATOM 871 C C . ARG A 1 109 ? 5.219 6.492 4.922 1.00 95.56 109 ARG A C 1
ATOM 873 O O . ARG A 1 109 ? 4.284 6.542 5.717 1.00 95.56 109 ARG A O 1
ATOM 880 N N . ASN A 1 110 ? 6.048 5.454 4.852 1.00 96.19 110 ASN A N 1
ATOM 881 C CA . ASN A 1 110 ? 5.913 4.282 5.716 1.00 96.19 110 ASN A CA 1
ATOM 882 C C . ASN A 1 110 ? 6.134 4.636 7.192 1.00 96.19 110 ASN A C 1
ATOM 884 O O . ASN A 1 110 ? 5.371 4.185 8.044 1.00 96.19 110 ASN A O 1
ATOM 888 N N . VAL A 1 111 ? 7.126 5.481 7.491 1.00 98.00 111 VAL A N 1
ATOM 889 C CA . VAL A 1 111 ? 7.360 5.995 8.849 1.00 98.00 111 VAL A CA 1
ATOM 890 C C . VAL A 1 111 ? 6.153 6.797 9.330 1.00 98.00 111 VAL A C 1
ATOM 892 O O . VAL A 1 111 ? 5.634 6.528 10.410 1.00 98.00 111 VAL A O 1
ATOM 895 N N . LYS A 1 112 ? 5.617 7.696 8.502 1.00 97.94 112 LYS A N 1
ATOM 896 C CA . LYS A 1 112 ? 4.422 8.475 8.850 1.00 97.94 112 LYS A CA 1
ATOM 897 C C . LYS A 1 112 ? 3.197 7.592 9.123 1.00 97.94 112 LYS A C 1
ATOM 899 O O . LYS A 1 112 ? 2.430 7.866 10.042 1.00 97.94 112 LYS A O 1
ATOM 904 N N . HIS A 1 113 ? 3.001 6.518 8.359 1.00 97.50 113 HIS A N 1
ATOM 905 C CA . HIS A 1 113 ? 1.919 5.562 8.614 1.00 97.50 113 HIS A CA 1
ATOM 906 C C . HIS A 1 113 ? 2.129 4.755 9.902 1.00 97.50 113 HIS A C 1
ATOM 908 O O . HIS A 1 113 ? 1.162 4.485 10.622 1.00 97.50 113 HIS A O 1
ATOM 914 N N . LEU A 1 114 ? 3.377 4.406 10.222 1.00 98.06 114 LEU A N 1
ATOM 915 C CA . LEU A 1 114 ? 3.725 3.790 11.501 1.00 98.06 114 LEU A CA 1
ATOM 916 C C . LEU A 1 114 ? 3.359 4.729 12.661 1.00 98.06 114 LEU A C 1
ATOM 918 O O . LEU A 1 114 ? 2.680 4.312 13.598 1.00 98.06 114 LEU A O 1
ATOM 922 N N . GLU A 1 115 ? 3.735 6.004 12.565 1.00 98.00 115 GLU A N 1
ATOM 923 C CA . GLU A 1 115 ? 3.406 7.030 13.560 1.00 98.00 115 GLU A CA 1
ATOM 924 C C . GLU A 1 115 ? 1.893 7.204 13.732 1.00 98.00 115 GLU A C 1
ATOM 926 O O . GLU A 1 115 ? 1.401 7.220 14.860 1.00 98.00 115 GLU A O 1
ATOM 931 N N . GLN A 1 116 ? 1.135 7.265 12.632 1.00 98.31 116 GLN A N 1
ATOM 932 C CA . GLN A 1 116 ? -0.330 7.338 12.670 1.00 98.31 116 GLN A CA 1
ATOM 933 C C . GLN A 1 116 ? -0.950 6.120 13.365 1.00 98.31 116 GLN A C 1
ATOM 935 O O . GLN A 1 116 ? -1.875 6.272 14.160 1.00 98.31 116 GLN A O 1
ATOM 940 N N . SER A 1 117 ? -0.417 4.923 13.113 1.00 98.00 117 SER A N 1
ATOM 941 C CA . SER A 1 117 ? -0.889 3.687 13.749 1.00 98.00 117 SER A CA 1
ATOM 942 C C . SER A 1 117 ? -0.625 3.697 15.257 1.00 98.00 117 SER A C 1
ATOM 944 O O . SER A 1 117 ? -1.488 3.319 16.051 1.00 98.00 117 SER A O 1
ATOM 946 N N . VAL A 1 118 ? 0.548 4.191 15.664 1.00 98.25 118 VAL A N 1
ATOM 947 C CA . VAL A 1 118 ? 0.894 4.385 17.077 1.00 98.25 118 VAL A CA 1
ATOM 948 C C . VAL A 1 118 ? -0.024 5.421 17.724 1.00 98.25 118 VAL A C 1
ATOM 950 O O . VAL A 1 118 ? -0.491 5.199 18.841 1.00 98.25 118 VAL A O 1
ATOM 953 N N . GLN A 1 119 ? -0.312 6.530 17.041 1.00 98.00 119 GLN A N 1
ATOM 954 C CA . GLN A 1 119 ? -1.216 7.556 17.555 1.00 98.00 119 GLN A CA 1
ATOM 955 C C . GLN A 1 119 ? -2.633 7.005 17.746 1.00 98.00 119 GLN A C 1
ATOM 957 O O . GLN A 1 119 ? -3.194 7.152 18.825 1.00 98.00 119 GLN A O 1
ATOM 962 N N . MET A 1 120 ? -3.164 6.273 16.764 1.00 97.56 120 MET A N 1
ATOM 963 C CA . MET A 1 120 ? -4.467 5.608 16.882 1.00 97.56 120 MET A CA 1
ATOM 964 C C . MET A 1 120 ? -4.521 4.625 18.058 1.00 97.56 120 MET A C 1
ATOM 966 O O . MET A 1 120 ? -5.532 4.549 18.756 1.00 97.56 120 MET A O 1
ATOM 970 N N . ALA A 1 121 ? -3.439 3.883 18.310 1.00 97.06 121 ALA A N 1
ATOM 971 C CA . ALA A 1 121 ? -3.358 2.984 19.459 1.00 97.06 121 ALA A CA 1
ATOM 972 C C . ALA A 1 121 ? -3.366 3.750 20.793 1.00 97.06 121 ALA A C 1
ATOM 974 O O . ALA A 1 121 ? -4.065 3.350 21.724 1.00 97.06 121 ALA A O 1
ATOM 975 N N . LYS A 1 122 ? -2.639 4.871 20.879 1.00 96.75 122 LYS A N 1
ATOM 976 C CA . LYS A 1 122 ? -2.648 5.750 22.060 1.00 96.75 122 LYS A CA 1
ATOM 977 C C . LYS A 1 122 ? -4.026 6.354 22.299 1.00 96.75 122 LYS A C 1
ATOM 979 O O . LYS A 1 122 ? -4.514 6.310 23.423 1.00 96.75 122 LYS A O 1
ATOM 984 N N . ASP A 1 123 ? -4.668 6.855 21.251 1.00 96.25 123 ASP A N 1
ATOM 985 C CA . ASP A 1 123 ? -6.005 7.440 21.340 1.00 96.25 123 ASP A CA 1
ATOM 986 C C . ASP A 1 123 ? -7.026 6.393 21.808 1.00 96.25 123 ASP A C 1
ATOM 988 O O . ASP A 1 123 ? -7.880 6.680 22.645 1.00 96.25 123 ASP A O 1
ATOM 992 N N . LYS A 1 124 ? -6.891 5.142 21.351 1.00 95.81 124 LYS A N 1
ATOM 993 C CA . LYS A 1 124 ? -7.712 4.030 21.839 1.00 95.81 124 LYS A CA 1
ATOM 994 C C . LYS A 1 124 ? -7.507 3.765 23.335 1.00 95.81 124 LYS A C 1
ATOM 996 O O . LYS A 1 124 ? -8.498 3.600 24.039 1.00 95.81 124 LYS A O 1
ATOM 1001 N N . LEU A 1 125 ? -6.265 3.767 23.825 1.00 94.75 125 LEU A N 1
ATOM 1002 C CA . LEU A 1 125 ? -5.970 3.608 25.258 1.00 94.75 125 LEU A CA 1
ATOM 1003 C C . LEU A 1 125 ? -6.546 4.762 26.093 1.00 94.75 125 LEU A C 1
ATOM 1005 O O . LEU A 1 125 ? -7.081 4.536 27.176 1.00 94.75 125 LEU A O 1
ATOM 1009 N N . LEU A 1 126 ? -6.483 5.995 25.580 1.00 91.94 126 LEU A N 1
ATOM 1010 C CA . LEU A 1 126 ? -7.086 7.156 26.241 1.00 91.94 126 LEU A CA 1
ATOM 1011 C C . LEU A 1 126 ? -8.604 7.002 26.378 1.00 91.94 126 LEU A C 1
ATOM 1013 O O . LEU A 1 126 ? -9.159 7.323 27.425 1.00 91.94 126 LEU A O 1
ATOM 1017 N N . LEU A 1 127 ? -9.271 6.490 25.341 1.00 91.44 127 LEU A N 1
ATOM 1018 C CA . LEU A 1 127 ? -10.717 6.261 25.358 1.00 91.44 127 LEU A CA 1
ATOM 1019 C C . LEU A 1 127 ? -11.124 5.063 26.220 1.00 91.44 127 LEU A C 1
ATOM 1021 O O . LEU A 1 127 ? -12.207 5.081 26.794 1.00 91.44 127 LEU A O 1
ATOM 1025 N N . GLU A 1 128 ? -10.279 4.039 26.322 1.00 92.81 128 GLU A N 1
ATOM 1026 C CA . GLU A 1 128 ? -10.533 2.873 27.173 1.00 92.81 128 GLU A CA 1
ATOM 1027 C C . GLU A 1 128 ? -10.551 3.242 28.661 1.00 92.81 128 GLU A C 1
ATOM 1029 O O . GLU A 1 128 ? -11.396 2.756 29.411 1.00 92.81 128 GLU A O 1
ATOM 1034 N N . HIS A 1 129 ? -9.663 4.145 29.080 1.00 85.94 129 HIS A N 1
ATOM 1035 C CA . HIS A 1 129 ? -9.616 4.636 30.458 1.00 85.94 129 HIS A CA 1
ATOM 1036 C C . HIS A 1 129 ? -10.561 5.814 30.731 1.00 85.94 129 HIS A C 1
ATOM 1038 O O . HIS A 1 129 ? -10.714 6.218 31.884 1.00 85.94 129 HIS A O 1
ATOM 1044 N N . ALA A 1 130 ? -11.193 6.378 29.701 1.00 87.12 130 ALA A N 1
A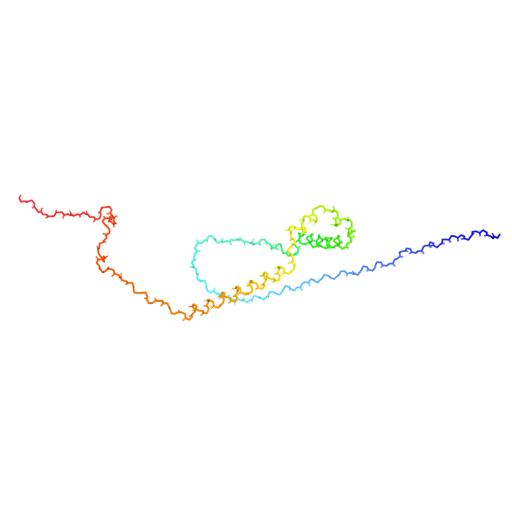TOM 1045 C CA . ALA A 1 130 ? -12.137 7.470 29.871 1.00 87.12 130 ALA A CA 1
ATOM 1046 C C . ALA A 1 130 ? -13.490 6.945 30.377 1.00 87.12 130 ALA A C 1
ATOM 1048 O O . ALA A 1 130 ? -14.146 6.121 29.740 1.00 87.12 130 ALA A O 1
ATOM 1049 N N . GLU A 1 131 ? -13.951 7.466 31.514 1.00 82.75 131 GLU A N 1
ATOM 1050 C CA . GLU A 1 131 ? -15.310 7.208 31.982 1.00 82.75 131 GLU A CA 1
ATOM 1051 C C . GLU A 1 131 ? -16.319 7.864 31.025 1.00 82.75 131 GLU A C 1
ATOM 1053 O O . GLU A 1 131 ? -16.164 9.021 30.618 1.00 82.75 131 GLU A O 1
ATOM 1058 N N . ARG A 1 132 ? -17.377 7.129 30.649 1.00 81.75 132 ARG A N 1
ATOM 1059 C CA . ARG A 1 132 ? -18.479 7.717 29.877 1.00 81.75 132 ARG A CA 1
ATOM 1060 C C . ARG A 1 132 ? -19.076 8.856 30.706 1.00 81.75 132 ARG A C 1
ATOM 1062 O O . ARG A 1 132 ? -19.434 8.617 31.857 1.00 81.75 132 ARG A O 1
ATOM 1069 N N . PRO A 1 133 ? -19.251 10.065 30.147 1.00 82.94 133 PRO A N 1
ATOM 1070 C CA . PRO A 1 133 ? -19.837 11.159 30.905 1.00 82.94 133 PRO A CA 1
ATOM 1071 C C . PRO A 1 133 ? -21.218 10.744 31.416 1.00 82.94 133 PRO A C 1
ATOM 1073 O O . PRO A 1 133 ? -22.019 10.169 30.671 1.00 82.94 133 PRO A O 1
ATOM 1076 N N . HIS A 1 134 ? -21.496 11.033 32.689 1.00 83.19 134 HIS A N 1
ATOM 1077 C CA . HIS A 1 134 ? -22.782 10.728 33.302 1.00 83.19 134 HIS A CA 1
ATOM 1078 C C . HIS A 1 134 ? -23.901 11.471 32.557 1.00 83.19 134 HIS A C 1
ATOM 1080 O O . HIS A 1 134 ? -24.118 12.672 32.732 1.00 83.19 134 HIS A O 1
ATOM 1086 N N . LYS A 1 135 ? -24.614 10.756 31.681 1.00 83.31 135 LYS A N 1
ATOM 1087 C CA . LYS A 1 135 ? -25.709 11.323 30.897 1.00 83.31 135 LYS A CA 1
ATOM 1088 C C . LYS A 1 135 ? -26.967 11.367 31.756 1.00 83.31 135 LYS A C 1
ATOM 1090 O O . LYS A 1 135 ? -27.731 10.406 31.806 1.00 83.31 135 LYS A O 1
ATOM 1095 N N . ARG A 1 136 ? -27.225 12.512 32.385 1.00 81.19 136 ARG A N 1
ATOM 1096 C CA . ARG A 1 136 ? -28.525 12.780 33.006 1.00 81.19 136 ARG A CA 1
ATOM 1097 C C . ARG A 1 136 ? -29.534 13.136 31.915 1.00 81.19 136 ARG A C 1
ATOM 1099 O O . ARG A 1 136 ? -29.582 14.270 31.443 1.00 81.19 136 ARG A O 1
ATOM 1106 N N . ILE A 1 137 ? -30.325 12.153 31.489 1.00 80.88 137 ILE A N 1
ATOM 1107 C CA . ILE A 1 137 ? -31.467 12.399 30.605 1.00 80.88 137 ILE A CA 1
ATOM 1108 C C . ILE A 1 137 ? -32.560 13.038 31.460 1.00 80.88 137 ILE A C 1
ATOM 1110 O O . ILE A 1 137 ? -33.216 12.371 32.256 1.00 80.88 137 ILE A O 1
ATOM 1114 N N . TRP A 1 138 ? -32.740 14.347 31.314 1.00 79.19 138 TRP A N 1
ATOM 1115 C CA . TRP A 1 138 ? -33.894 15.039 31.871 1.00 79.19 138 TRP A CA 1
ATOM 1116 C C . TRP A 1 138 ? -35.118 14.681 31.029 1.00 79.19 138 TRP A C 1
ATOM 1118 O O . TRP A 1 138 ? -35.415 15.330 30.030 1.00 79.19 138 TRP A O 1
ATOM 1128 N N . GLY A 1 139 ? -35.796 13.596 31.398 1.00 72.69 139 GLY A N 1
ATOM 1129 C CA . GLY A 1 139 ? -37.113 13.287 30.857 1.00 72.69 139 GLY A CA 1
ATOM 1130 C C . GLY A 1 139 ? -38.119 14.319 31.359 1.00 72.69 139 GLY A C 1
ATOM 1131 O O . GLY A 1 139 ? -38.296 14.477 32.568 1.00 72.69 139 GLY A O 1
ATOM 1132 N N . TYR A 1 140 ? -38.774 15.031 30.445 1.00 70.25 140 TYR A N 1
ATOM 1133 C CA . TYR A 1 140 ? -39.932 15.851 30.783 1.00 70.25 140 TYR A CA 1
ATOM 1134 C C . TYR A 1 140 ? -41.072 14.921 31.226 1.00 70.25 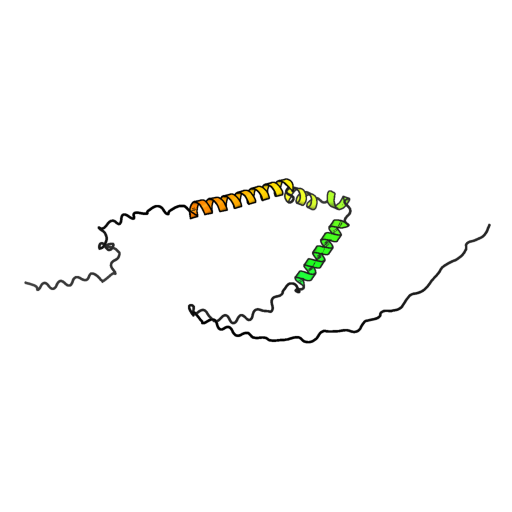140 TYR A C 1
ATOM 1136 O O . TYR A 1 140 ? -41.615 14.177 30.414 1.00 70.25 140 TYR A O 1
ATOM 1144 N N . GLN A 1 141 ? -41.433 14.941 32.514 1.00 66.19 141 GLN A N 1
ATOM 1145 C CA . GLN A 1 141 ? -42.451 14.038 33.077 1.00 66.19 141 GLN A CA 1
ATOM 1146 C C . GLN A 1 141 ? -43.876 14.295 32.546 1.00 66.19 141 GLN A C 1
ATOM 1148 O O . GLN A 1 141 ? -44.758 13.463 32.731 1.00 66.19 141 GLN A O 1
ATOM 1153 N N . GLY A 1 142 ? -44.125 15.420 31.868 1.00 64.62 142 GLY A N 1
ATOM 1154 C CA . GLY A 1 142 ? -45.477 15.833 31.479 1.00 64.62 142 GLY A CA 1
ATOM 1155 C C . GLY A 1 142 ? -46.042 15.229 30.184 1.00 64.62 142 GLY A C 1
ATOM 1156 O O . GLY A 1 142 ? -47.113 15.656 29.777 1.00 64.62 142 GLY A O 1
ATOM 1157 N N . HIS A 1 143 ? -45.369 14.279 29.518 1.00 59.88 143 HIS A N 1
ATOM 1158 C CA . HIS A 1 143 ? -45.849 13.667 28.257 1.00 59.88 143 HIS A CA 1
ATOM 1159 C C . HIS A 1 143 ? -46.020 12.138 28.332 1.00 59.88 143 HIS A C 1
ATOM 1161 O O . HIS A 1 143 ? -45.889 11.446 27.329 1.00 59.88 143 HIS A O 1
ATOM 1167 N N . ALA A 1 144 ? -46.341 11.577 29.502 1.00 57.59 144 ALA A N 1
ATOM 1168 C CA . ALA A 1 144 ? -46.660 10.146 29.587 1.00 57.59 144 ALA A CA 1
ATOM 1169 C C . ALA A 1 144 ? -48.019 9.780 28.943 1.00 57.59 144 ALA A C 1
ATOM 1171 O O . ALA A 1 144 ? -48.260 8.606 28.677 1.00 57.59 144 ALA A O 1
ATOM 1172 N N . HIS A 1 145 ? -48.893 10.760 28.659 1.00 55.00 145 HIS A N 1
ATOM 1173 C CA . HIS A 1 145 ? -50.253 10.491 28.167 1.00 55.00 145 HIS A CA 1
ATOM 1174 C C . HIS A 1 145 ? -50.772 11.386 27.032 1.00 55.00 145 HIS A C 1
ATOM 1176 O O . HIS A 1 145 ? -51.868 11.123 26.543 1.00 55.00 145 HIS A O 1
ATOM 1182 N N . SER A 1 146 ? -50.033 12.395 26.551 1.00 58.62 146 SER A N 1
ATOM 1183 C CA . SER A 1 146 ? -50.443 13.082 25.319 1.00 58.62 146 SER A CA 1
ATOM 1184 C C . SER A 1 146 ? -49.946 12.294 24.109 1.00 58.62 146 SER A C 1
ATOM 1186 O O . SER A 1 146 ? -48.889 12.552 23.536 1.00 58.62 146 SER A O 1
ATOM 1188 N N . GLY A 1 147 ? -50.730 11.290 23.712 1.00 62.56 147 GLY A N 1
ATOM 1189 C CA . GLY A 1 147 ? -50.684 10.831 22.329 1.00 62.56 147 GLY A CA 1
ATOM 1190 C C . GLY A 1 147 ? -50.854 12.049 21.422 1.00 62.56 147 GLY A C 1
ATOM 1191 O O . GLY A 1 147 ? -51.690 12.913 21.694 1.00 62.56 147 GLY A O 1
ATOM 1192 N N . SER A 1 148 ? -50.019 12.162 20.386 1.00 67.69 148 SER A N 1
ATOM 1193 C CA . SER A 1 148 ? -50.207 13.186 19.357 1.00 67.69 148 SER A CA 1
ATOM 1194 C C . SER A 1 148 ? -51.674 13.157 18.906 1.00 67.69 148 SER A C 1
ATOM 1196 O O . SER A 1 148 ? -52.166 12.062 18.616 1.00 67.69 148 SER A O 1
ATOM 1198 N N . PRO A 1 149 ? -52.370 14.308 18.799 1.00 65.25 149 PRO A N 1
ATOM 1199 C CA . PRO A 1 149 ? -53.745 14.361 18.292 1.00 65.25 149 PRO A CA 1
ATOM 1200 C C . PRO A 1 149 ? -53.916 13.687 16.922 1.00 65.25 149 PRO A C 1
ATOM 1202 O O . PRO A 1 149 ? -55.018 13.310 16.546 1.00 65.25 149 PRO A O 1
ATOM 1205 N N . ASN A 1 150 ? -52.812 13.498 16.192 1.00 67.81 150 ASN A N 1
ATOM 1206 C CA . ASN A 1 150 ? -52.785 12.894 14.866 1.00 67.81 150 ASN A CA 1
ATOM 1207 C C . ASN A 1 150 ? -52.381 11.406 14.873 1.00 67.81 150 ASN A C 1
ATOM 1209 O O . ASN A 1 150 ? -52.195 10.832 13.804 1.00 67.81 150 ASN A O 1
ATOM 1213 N N . MET A 1 151 ? -52.204 10.779 16.043 1.00 66.00 151 MET A N 1
ATOM 1214 C CA . MET A 1 151 ? -51.826 9.362 16.185 1.00 66.00 151 MET A CA 1
ATOM 1215 C C . MET A 1 151 ? -52.963 8.504 16.763 1.00 66.00 151 MET A C 1
ATOM 1217 O O . MET A 1 151 ? -52.724 7.492 17.418 1.00 66.00 151 MET A O 1
ATOM 1221 N N . VAL A 1 152 ? -54.207 8.916 16.521 1.00 68.94 152 VAL A N 1
ATOM 1222 C CA . VAL A 1 152 ? -55.418 8.151 16.833 1.00 68.94 152 VAL A CA 1
ATOM 1223 C C . VAL A 1 152 ? -55.916 7.527 15.529 1.00 68.94 152 VAL A C 1
ATOM 1225 O O . VAL A 1 152 ? -56.026 8.211 14.511 1.00 68.94 152 VAL A O 1
ATOM 1228 N N . GLY A 1 153 ? -56.150 6.213 15.526 1.00 74.88 153 GLY A N 1
ATOM 1229 C CA . GLY A 1 153 ? -56.648 5.508 14.346 1.00 74.88 153 GLY A CA 1
ATOM 1230 C C . GLY A 1 153 ? -58.014 6.049 13.926 1.00 74.88 153 GLY A C 1
ATOM 1231 O O . GLY A 1 153 ? -58.876 6.306 14.765 1.00 74.88 153 GLY A O 1
ATOM 1232 N N . VAL A 1 154 ? -58.231 6.228 12.622 1.00 68.44 154 VAL A N 1
ATOM 1233 C CA . VAL A 1 154 ? -59.524 6.693 12.100 1.00 68.44 154 VAL A CA 1
ATOM 1234 C C . VAL A 1 154 ? -60.614 5.706 12.539 1.00 68.44 154 VAL A C 1
ATOM 1236 O O . VAL A 1 154 ? -60.577 4.539 12.159 1.00 68.44 154 VAL A O 1
ATOM 1239 N N . GLY A 1 155 ? -61.552 6.163 13.374 1.00 66.94 155 GLY A N 1
ATOM 1240 C CA . GLY A 1 155 ? -62.660 5.353 13.897 1.00 66.94 155 GLY A CA 1
ATOM 1241 C C . GLY A 1 155 ? -62.525 4.852 15.340 1.00 66.94 155 GLY A C 1
ATOM 1242 O O . GLY A 1 155 ? -63.451 4.197 15.812 1.00 66.94 155 GLY A O 1
ATOM 1243 N N . THR A 1 156 ? -61.439 5.151 16.065 1.00 67.62 156 THR A N 1
ATOM 1244 C CA . THR A 1 156 ? -61.305 4.719 17.474 1.00 67.62 156 THR A CA 1
ATOM 1245 C C . THR A 1 156 ? -61.960 5.663 18.489 1.00 67.62 156 THR A C 1
ATOM 1247 O O . THR A 1 156 ? -62.283 5.219 19.585 1.00 67.62 156 THR A O 1
ATOM 1250 N N . ASP A 1 157 ? -62.230 6.919 18.122 1.00 61.59 157 ASP A N 1
ATOM 1251 C CA . ASP A 1 157 ? -62.969 7.879 18.956 1.00 61.59 157 ASP A CA 1
ATOM 1252 C C . ASP A 1 157 ? -64.430 7.997 18.491 1.00 61.59 157 ASP A C 1
ATOM 1254 O O . ASP A 1 157 ? -64.844 8.987 17.889 1.00 61.59 157 ASP A O 1
ATOM 1258 N N . VAL A 1 158 ? -65.241 6.971 18.763 1.00 59.94 158 VAL A N 1
ATOM 1259 C CA . VAL A 1 158 ? -66.706 7.074 18.663 1.00 59.94 158 VAL A CA 1
ATOM 1260 C C . VAL A 1 158 ? -67.270 7.196 20.074 1.00 59.94 158 VAL A C 1
ATOM 1262 O O . VAL A 1 158 ? -67.393 6.215 20.806 1.00 59.94 158 VAL A O 1
ATOM 1265 N N . ARG A 1 159 ? -67.614 8.423 20.478 1.00 55.16 159 ARG A N 1
ATOM 1266 C CA . ARG A 1 159 ? -68.336 8.676 21.730 1.00 55.16 159 ARG A CA 1
ATOM 1267 C C . ARG A 1 159 ? -69.822 8.405 21.499 1.00 55.16 159 ARG A C 1
ATOM 1269 O O . ARG A 1 159 ? -70.508 9.223 20.895 1.00 55.16 159 ARG A O 1
ATOM 1276 N N . PHE A 1 160 ? -70.320 7.271 21.983 1.00 63.03 160 PHE A N 1
ATOM 1277 C CA . PHE A 1 160 ? -71.758 7.017 22.052 1.00 63.03 160 PHE A CA 1
ATOM 1278 C C . PHE A 1 160 ? -72.362 7.904 23.145 1.00 63.03 160 PHE A C 1
ATOM 1280 O O . PHE A 1 160 ? -72.176 7.652 24.337 1.00 63.03 160 PHE A O 1
ATOM 1287 N N . ASP A 1 161 ? -73.048 8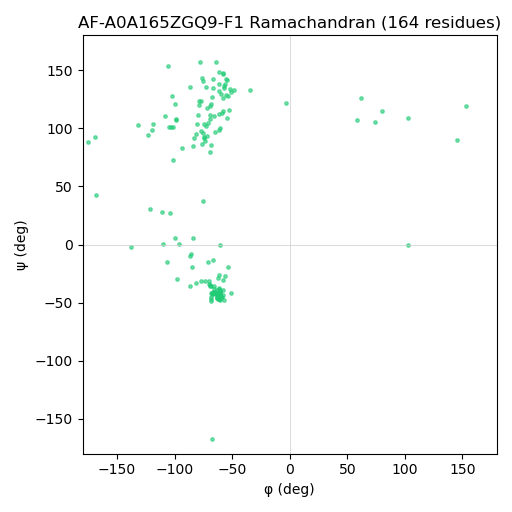.975 22.749 1.00 60.75 161 ASP A N 1
ATOM 1288 C CA . ASP A 1 161 ? -73.923 9.706 23.659 1.00 60.75 161 ASP A CA 1
ATOM 1289 C C . ASP A 1 161 ? -75.134 8.816 23.967 1.00 60.75 161 ASP A C 1
ATOM 1291 O O . ASP A 1 161 ? -75.932 8.497 23.089 1.00 60.75 161 ASP A O 1
ATOM 1295 N N . THR A 1 162 ? -75.221 8.350 25.210 1.00 63.53 162 THR A N 1
ATOM 1296 C CA . THR A 1 162 ? -76.363 7.587 25.732 1.00 63.53 162 THR A CA 1
ATOM 1297 C C . THR A 1 162 ? -77.232 8.458 26.634 1.00 63.53 162 THR A C 1
ATOM 1299 O O . THR A 1 162 ? -77.896 7.955 27.538 1.00 63.53 162 THR A O 1
ATOM 1302 N N . SER A 1 163 ? -77.246 9.775 26.414 1.00 66.88 163 SER A N 1
ATOM 1303 C CA . SER A 1 163 ? -78.186 10.659 27.095 1.00 66.88 163 SER A CA 1
ATOM 1304 C C . SER A 1 163 ? -79.588 10.434 26.517 1.00 66.88 163 SER A C 1
ATOM 1306 O O . SER A 1 163 ? -79.797 10.657 25.323 1.00 66.88 163 SER A O 1
ATOM 1308 N N . PRO A 1 164 ? -80.562 9.974 27.321 1.00 65.88 164 PRO A N 1
ATOM 1309 C CA . PRO A 1 164 ? -81.917 9.773 26.832 1.00 65.88 164 PRO A CA 1
ATOM 1310 C C . PRO A 1 164 ? -82.555 11.127 26.478 1.00 65.88 164 PRO A C 1
ATOM 1312 O O . PRO A 1 164 ? -82.331 12.110 27.196 1.00 65.88 164 PRO A O 1
ATOM 1315 N N . PRO A 1 165 ? -83.353 11.202 25.396 1.00 67.31 165 PRO A N 1
ATOM 1316 C CA . PRO A 1 165 ? -84.095 12.414 25.077 1.00 67.31 165 PRO A CA 1
ATOM 1317 C C . PRO A 1 165 ? -85.072 12.726 26.220 1.00 67.31 165 PRO A C 1
ATOM 1319 O O . PRO A 1 165 ? -85.757 11.830 26.713 1.00 67.31 165 PRO A O 1
ATOM 1322 N N . ARG A 1 166 ? -85.079 13.988 26.663 1.00 54.19 166 ARG A N 1
ATOM 1323 C CA . ARG A 1 166 ? -86.080 14.517 27.601 1.00 54.19 166 ARG A CA 1
ATOM 1324 C C . ARG A 1 166 ? -87.416 14.730 26.908 1.00 54.19 166 ARG A C 1
ATOM 1326 O O . ARG A 1 166 ? -87.389 15.129 25.723 1.00 54.19 166 ARG A O 1
#

Sequence (166 aa):
MSLAVLAARRGAALALSRRAAGASPSLGRRFAHDEHHHDDHGHGHGPVDTNVYPPEQGFRAPIWRNVLILSVLGIAIAKYLPDDWRENNFFLRAWRHHGYVDPEVWKERNVKHLEQSVQMAKDKLLLEHAERPHKRIWGYQGHAHSGSPNMVGVGTDVRFDTSPPR

Foldseek 3Di:
DDDDDDDDDDDDDDDDDPPDDDDDPDDDPDDDDDDDDDDDPDDDPDPDPPPPDDPPCPCPHVVNVVVVVVVVVVVVCVVPPDVVCCVPDPVNVVCCVPPDDDPVVVVVVVVVVVVVVVVVVVVVVVVVPDDDPPDDDPDPPPPPPPDPPPPDPVPPPDDPDPDDDD

Radius of gyration: 41.64 Å; Cα contacts (8 Å, |Δi|>4): 11; chains: 1; bounding box: 143×62×84 Å

Secondary structure (DSSP, 8-state):
-------------------PPP------------------------------PPPP--TTSHHHHHHHHHHHHHHHHHHHS-HHHHHH-HHHHHHHHHH---HHHHHHHHHHHHHHHHHHHHHHHHHHSSPPP-------GGGSS---TT-S-TTS------PPP-